Protein AF-A0A1K2IJW4-F1 (afdb_monomer_lite)

Organism: NCBI:txid369401

Radius of gyration: 24.26 Å; chains: 1; bounding box: 53×34×69 Å

Structure (mmCIF, N/CA/C/O backbone):
data_AF-A0A1K2IJW4-F1
#
_entry.id   AF-A0A1K2IJW4-F1
#
loop_
_atom_site.group_PDB
_atom_site.id
_atom_site.type_symbol
_atom_site.label_atom_id
_atom_site.label_alt_id
_atom_site.label_comp_id
_atom_site.label_asym_id
_atom_site.label_entity_id
_atom_site.label_seq_id
_atom_site.pdbx_PDB_ins_code
_atom_site.Cartn_x
_atom_site.Cartn_y
_atom_site.Cartn_z
_atom_site.occupancy
_atom_site.B_iso_or_equiv
_atom_site.auth_seq_id
_atom_site.auth_comp_id
_atom_site.auth_asym_id
_atom_site.auth_atom_id
_atom_site.pdbx_PDB_model_num
ATOM 1 N N . MET A 1 1 ? -33.374 -21.140 50.862 1.00 54.50 1 MET A N 1
ATOM 2 C CA . MET A 1 1 ? -33.876 -20.872 49.495 1.00 54.50 1 MET A CA 1
ATOM 3 C C . MET A 1 1 ? -33.631 -19.429 49.037 1.00 54.50 1 MET A C 1
ATOM 5 O O . MET A 1 1 ? -32.886 -19.261 48.087 1.00 54.50 1 MET A O 1
ATOM 9 N N . LYS A 1 2 ? -34.116 -18.372 49.723 1.00 58.22 2 LYS A N 1
ATOM 10 C CA . LYS A 1 2 ? -33.899 -16.962 49.290 1.00 58.22 2 LYS A CA 1
ATOM 11 C C . LYS A 1 2 ? -32.425 -16.554 49.075 1.00 58.22 2 LYS A C 1
ATOM 13 O O . LYS A 1 2 ? -32.130 -15.846 48.124 1.00 58.22 2 LYS A O 1
ATOM 18 N N . LYS A 1 3 ? -31.497 -17.029 49.919 1.00 60.78 3 LYS A N 1
ATOM 19 C CA . LYS A 1 3 ? -30.054 -16.715 49.819 1.00 60.78 3 LYS A CA 1
ATOM 20 C C . LYS A 1 3 ? -29.335 -17.420 48.653 1.00 60.78 3 LYS A C 1
ATOM 22 O O . LYS A 1 3 ? -28.369 -16.878 48.136 1.00 60.78 3 LYS A O 1
ATOM 27 N N . GLN A 1 4 ? -29.815 -18.590 48.218 1.00 68.62 4 GLN A N 1
ATOM 28 C CA . GLN A 1 4 ? -29.239 -19.324 47.077 1.00 68.62 4 GLN A CA 1
ATOM 29 C C . GLN A 1 4 ? -29.598 -18.658 45.743 1.00 68.62 4 GLN A C 1
ATOM 31 O O . GLN A 1 4 ? -28.754 -18.569 44.859 1.00 68.62 4 GLN A O 1
ATOM 36 N N . ASN A 1 5 ? -30.806 -18.098 45.636 1.00 72.69 5 ASN A N 1
ATOM 37 C CA . ASN A 1 5 ? -31.250 -17.392 44.431 1.00 72.69 5 ASN A CA 1
ATOM 38 C C . ASN A 1 5 ? -30.439 -16.110 44.166 1.00 72.69 5 ASN A C 1
ATOM 40 O O . ASN A 1 5 ? -30.245 -15.736 43.015 1.00 72.69 5 ASN A O 1
ATOM 44 N N . ILE A 1 6 ? -29.927 -15.462 45.220 1.00 78.94 6 ILE A N 1
ATOM 45 C CA . ILE A 1 6 ? -29.084 -14.260 45.104 1.00 78.94 6 ILE A CA 1
ATOM 46 C C . ILE A 1 6 ? -27.707 -14.617 44.528 1.00 78.94 6 ILE A C 1
ATOM 48 O O . ILE A 1 6 ? -27.230 -13.944 43.621 1.00 78.94 6 ILE A O 1
ATOM 52 N N . LEU A 1 7 ? -27.096 -15.704 45.008 1.00 79.81 7 LEU A N 1
ATOM 53 C CA . LEU A 1 7 ? -25.807 -16.193 44.503 1.00 79.81 7 LEU A CA 1
ATOM 54 C C . LEU A 1 7 ? -25.877 -16.573 43.020 1.00 79.81 7 LEU A C 1
ATOM 56 O O . LEU A 1 7 ? -24.984 -16.218 42.258 1.00 79.81 7 LEU A O 1
ATOM 60 N N . ILE A 1 8 ? -26.960 -17.234 42.604 1.00 83.00 8 ILE A N 1
ATOM 61 C CA . ILE A 1 8 ? -27.185 -17.597 41.198 1.00 83.00 8 ILE A CA 1
ATOM 62 C C . ILE A 1 8 ? -27.357 -16.339 40.333 1.00 83.00 8 ILE A C 1
ATOM 64 O O . ILE A 1 8 ? -26.778 -16.259 39.254 1.00 83.00 8 ILE A O 1
ATOM 68 N N . GLY A 1 9 ? -28.084 -15.329 40.823 1.00 84.56 9 GLY A N 1
ATOM 69 C CA . GLY A 1 9 ? -28.241 -14.051 40.122 1.00 84.56 9 GLY A CA 1
ATOM 70 C C . GLY A 1 9 ? -26.917 -13.306 39.920 1.00 84.56 9 GLY A C 1
ATOM 71 O O . GLY A 1 9 ? -26.662 -12.799 38.831 1.00 84.56 9 GLY A O 1
ATOM 72 N N . ILE A 1 10 ? -26.045 -13.296 40.933 1.00 84.19 10 ILE A N 1
ATOM 73 C CA . ILE A 1 10 ? -24.706 -12.689 40.842 1.00 84.19 10 ILE A CA 1
ATOM 74 C C . ILE A 1 10 ? -23.826 -13.458 39.848 1.00 84.19 10 ILE A C 1
ATOM 76 O O . ILE A 1 10 ? -23.111 -12.843 39.061 1.00 84.19 10 ILE A O 1
ATOM 80 N N . LEU A 1 11 ? -23.904 -14.792 39.842 1.00 81.31 11 LEU A N 1
ATOM 81 C CA . LEU A 1 11 ? -23.137 -15.633 38.922 1.00 81.31 11 LEU A CA 1
ATOM 82 C C . LEU A 1 11 ? -23.540 -15.389 37.459 1.00 81.31 11 LEU A C 1
ATOM 84 O O . LEU A 1 11 ? -22.681 -15.272 36.592 1.00 81.31 11 LEU A O 1
ATOM 88 N N . ILE A 1 12 ? -24.843 -15.252 37.195 1.00 82.06 12 ILE A N 1
ATOM 89 C CA . ILE A 1 12 ? -25.362 -14.925 35.861 1.00 82.06 12 ILE A CA 1
ATO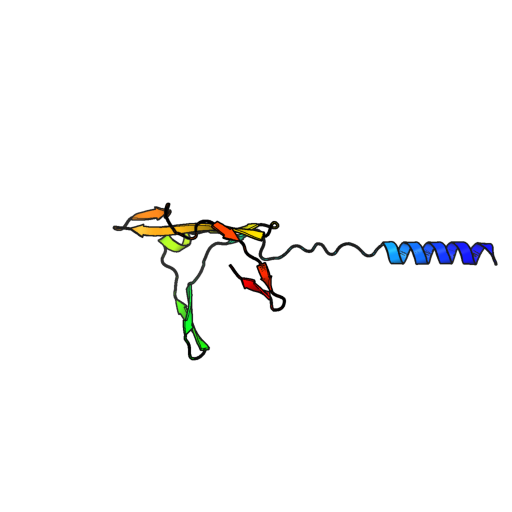M 90 C C . ILE A 1 12 ? -24.928 -13.511 35.450 1.00 82.06 12 ILE A C 1
ATOM 92 O O . ILE A 1 12 ? -24.494 -13.326 34.319 1.00 82.06 12 ILE A O 1
ATOM 96 N N . LEU A 1 13 ? -24.961 -12.535 36.366 1.00 80.62 13 LEU A N 1
ATOM 97 C CA . LEU A 1 13 ? -24.512 -11.160 36.108 1.00 80.62 13 LEU A CA 1
ATOM 98 C C . LEU A 1 13 ? -23.003 -11.070 35.802 1.00 80.62 13 LEU A C 1
ATOM 100 O O . LEU A 1 13 ? -22.580 -10.250 34.993 1.00 80.62 13 LEU A O 1
ATOM 104 N N . LEU A 1 14 ? -22.183 -11.924 36.414 1.00 77.94 14 LEU A N 1
ATOM 105 C CA . LEU A 1 14 ? -20.750 -12.010 36.113 1.00 77.94 14 LEU A CA 1
ATOM 106 C C . LEU A 1 14 ? -20.489 -12.628 34.729 1.00 77.94 14 LEU A C 1
ATOM 108 O O . LEU A 1 14 ? -19.565 -12.202 34.043 1.00 77.94 14 LEU A O 1
ATOM 112 N N . LEU A 1 15 ? -21.328 -13.570 34.284 1.00 74.00 15 LEU A N 1
ATOM 113 C CA . LEU A 1 15 ? -21.194 -14.213 32.971 1.00 74.00 15 LEU A CA 1
ATOM 114 C C . LEU A 1 15 ? -21.497 -13.260 31.801 1.00 74.00 15 LEU A C 1
ATOM 116 O O . LEU A 1 15 ? -20.833 -13.351 30.773 1.00 74.00 15 LEU A O 1
ATOM 120 N N . ILE A 1 16 ? -22.434 -12.315 31.956 1.00 72.25 16 ILE A N 1
ATOM 121 C CA . ILE A 1 16 ? -22.703 -11.279 30.931 1.00 72.25 16 ILE A CA 1
ATOM 122 C C . ILE A 1 16 ? -21.639 -10.171 30.888 1.00 72.25 16 ILE A C 1
ATOM 124 O O . ILE A 1 16 ? -21.500 -9.511 29.862 1.00 72.25 16 ILE A O 1
ATOM 128 N N . LEU A 1 17 ? -20.856 -9.980 31.957 1.00 67.12 17 LEU A N 1
ATOM 129 C CA . LEU A 1 17 ? -19.741 -9.021 31.984 1.00 67.12 17 LEU A CA 1
ATOM 130 C C . LEU A 1 17 ? -18.444 -9.584 31.379 1.00 67.12 17 LEU A C 1
ATOM 132 O O . LEU A 1 17 ? -17.547 -8.815 31.049 1.00 67.12 17 LEU A O 1
ATOM 136 N N . SER A 1 18 ? -18.346 -10.903 31.184 1.00 62.53 18 SER A N 1
ATOM 137 C CA . SER A 1 18 ? -17.204 -11.552 30.520 1.00 62.53 18 SER A CA 1
ATOM 138 C C . SER A 1 18 ? -17.297 -11.559 28.990 1.00 62.53 18 SER A C 1
ATOM 140 O O . SER A 1 18 ? -16.623 -12.363 28.348 1.00 62.53 18 SER A O 1
ATOM 142 N N . CYS A 1 19 ? -18.085 -10.664 28.382 1.00 63.38 19 CYS A N 1
ATOM 143 C CA . CYS A 1 19 ? -18.033 -10.428 26.940 1.00 63.38 19 CYS A CA 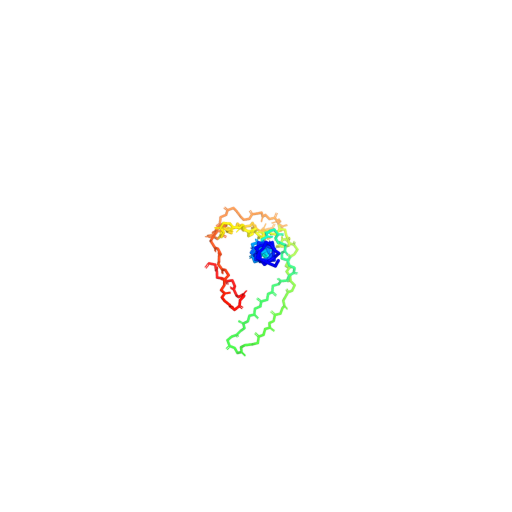1
ATOM 144 C C . CYS A 1 19 ? -16.670 -9.803 26.599 1.00 63.38 19 CYS A C 1
ATOM 146 O O . CYS A 1 19 ? -16.491 -8.587 26.635 1.00 63.38 19 CYS A O 1
ATOM 148 N N . SER A 1 20 ? -15.679 -10.666 26.369 1.00 57.53 20 SER A N 1
ATOM 149 C CA . SER A 1 20 ? -14.313 -10.290 26.034 1.00 57.53 20 SER A CA 1
ATOM 150 C C . SER A 1 20 ? -14.327 -9.434 24.778 1.00 57.53 20 SER A C 1
ATOM 152 O O . SER A 1 20 ? -14.905 -9.848 23.772 1.00 57.53 20 SER A O 1
ATOM 154 N N . SER A 1 21 ? -13.671 -8.276 24.835 1.00 49.94 21 SER A N 1
ATOM 155 C CA . SER A 1 21 ? -13.313 -7.509 23.647 1.00 49.94 21 SER A CA 1
ATOM 156 C C . SER A 1 21 ? -12.677 -8.468 22.647 1.00 49.94 21 SER A C 1
ATOM 158 O O . SER A 1 21 ? -11.638 -9.068 22.946 1.00 49.94 21 SER A O 1
ATOM 160 N N . SER A 1 22 ? -13.317 -8.665 21.496 1.00 55.69 22 SER A N 1
ATOM 161 C CA . SER A 1 22 ? -12.635 -9.253 20.356 1.00 55.69 22 SER A CA 1
ATOM 162 C C . SER A 1 22 ? -11.362 -8.440 20.160 1.00 55.69 22 SER A C 1
ATOM 164 O O . SER A 1 22 ? -11.384 -7.209 20.167 1.00 55.69 22 SER A O 1
ATOM 166 N N . ASN A 1 23 ? -10.220 -9.120 20.102 1.00 55.03 23 ASN A N 1
ATOM 167 C CA . ASN A 1 23 ? -9.001 -8.482 19.639 1.00 55.03 23 ASN A CA 1
ATOM 168 C C . ASN A 1 23 ? -9.247 -8.156 18.165 1.00 55.03 23 ASN A C 1
ATOM 170 O O . ASN A 1 23 ? -8.988 -8.992 17.302 1.00 55.03 23 ASN A O 1
ATOM 174 N N . ASP A 1 24 ? -9.812 -6.978 17.907 1.00 66.06 24 ASP A N 1
ATOM 175 C CA . ASP A 1 24 ? -10.099 -6.428 16.584 1.00 66.06 24 ASP A CA 1
ATOM 176 C C . ASP A 1 24 ? -8.776 -6.013 15.924 1.00 66.06 24 ASP A C 1
ATOM 178 O O . ASP A 1 24 ? -8.526 -4.850 15.615 1.00 66.06 24 ASP A O 1
ATOM 182 N N . PHE A 1 25 ? -7.867 -6.975 15.772 1.00 72.12 25 PHE A N 1
ATOM 183 C CA . PHE A 1 25 ? -6.677 -6.795 14.970 1.00 72.12 25 PHE A CA 1
ATOM 184 C C . PHE A 1 25 ? -7.124 -6.810 13.513 1.00 72.12 25 PHE A C 1
ATOM 186 O O . PHE A 1 25 ? -7.474 -7.864 12.977 1.00 72.12 25 PHE A O 1
ATOM 193 N N . ASP A 1 26 ? -7.157 -5.639 12.877 1.00 82.62 26 ASP A N 1
ATOM 194 C CA . ASP A 1 26 ? -7.410 -5.588 11.446 1.00 82.62 26 ASP A CA 1
ATOM 195 C C . ASP A 1 26 ? -6.187 -6.183 10.727 1.00 82.62 26 ASP A C 1
ATOM 197 O O . ASP A 1 26 ? -5.080 -5.658 10.878 1.00 82.62 26 ASP A O 1
ATOM 201 N N . PRO A 1 27 ? -6.348 -7.283 9.966 1.00 86.69 27 PRO A N 1
ATOM 202 C CA . PRO A 1 27 ? -5.235 -7.950 9.302 1.00 86.69 27 PRO A CA 1
ATOM 203 C C . PRO A 1 27 ? -4.488 -7.037 8.332 1.00 86.69 27 PRO A C 1
ATOM 205 O O . PRO A 1 27 ? -3.366 -7.368 7.976 1.00 86.69 27 PRO A O 1
ATOM 208 N N . LEU A 1 28 ? -5.075 -5.909 7.915 1.00 87.75 28 LEU A N 1
ATOM 209 C CA . LEU A 1 28 ? -4.423 -4.926 7.059 1.00 87.75 28 LEU A CA 1
ATOM 210 C C . LEU A 1 28 ? -3.318 -4.132 7.778 1.00 87.75 28 LEU A C 1
ATOM 212 O O . LEU A 1 28 ? -2.380 -3.682 7.115 1.00 87.75 28 LEU A O 1
ATOM 216 N N . ILE A 1 29 ? -3.400 -3.960 9.104 1.00 91.50 29 ILE A N 1
ATOM 217 C CA . ILE A 1 29 ? -2.432 -3.157 9.866 1.00 91.50 29 ILE A CA 1
ATOM 218 C C . ILE A 1 29 ? -1.050 -3.792 9.792 1.00 91.50 29 ILE A C 1
ATOM 220 O O . ILE A 1 29 ? -0.841 -4.933 10.202 1.00 91.50 29 ILE A O 1
ATOM 224 N N . GLY A 1 30 ? -0.080 -3.016 9.320 1.00 94.00 30 GLY A N 1
ATOM 225 C CA . GLY A 1 30 ? 1.293 -3.469 9.169 1.00 94.00 30 GLY A CA 1
ATOM 226 C C . GLY A 1 30 ? 1.957 -2.915 7.920 1.00 94.00 30 GLY A C 1
ATOM 227 O O . GLY A 1 30 ? 1.491 -1.952 7.313 1.00 94.00 30 GLY A O 1
ATOM 228 N N . VAL A 1 31 ? 3.081 -3.532 7.558 1.00 95.31 31 VAL A N 1
ATOM 229 C CA . VAL A 1 31 ? 3.913 -3.125 6.425 1.00 95.31 31 VAL A CA 1
ATOM 230 C C . VAL A 1 31 ? 3.891 -4.214 5.364 1.00 95.31 31 VAL A C 1
ATOM 232 O O . VAL A 1 31 ? 4.299 -5.349 5.612 1.00 95.31 31 VAL A O 1
ATOM 235 N N . TRP A 1 32 ? 3.471 -3.842 4.163 1.00 94.94 32 TRP A N 1
ATOM 236 C CA . TRP A 1 32 ? 3.299 -4.740 3.033 1.00 94.94 32 TRP A CA 1
ATOM 237 C C . TRP A 1 32 ? 4.335 -4.477 1.950 1.00 94.94 32 TRP A C 1
ATOM 239 O O . TRP A 1 32 ? 4.695 -3.335 1.652 1.00 94.94 32 TRP A O 1
ATOM 249 N N . LYS A 1 33 ? 4.798 -5.567 1.338 1.00 93.94 33 LYS A N 1
ATOM 250 C CA . LYS A 1 33 ? 5.665 -5.562 0.161 1.00 93.94 33 LYS A CA 1
ATOM 251 C C . LYS A 1 33 ? 4.837 -5.992 -1.053 1.00 93.94 33 LYS A C 1
ATOM 253 O O . LYS A 1 33 ? 4.192 -7.039 -0.975 1.00 93.94 33 LYS A O 1
ATOM 258 N N . PRO A 1 34 ? 4.873 -5.251 -2.171 1.00 92.38 34 PRO A N 1
ATOM 259 C CA . PRO A 1 34 ? 4.167 -5.668 -3.370 1.00 92.38 34 PRO A CA 1
ATOM 260 C C . PRO A 1 34 ? 4.835 -6.905 -3.987 1.00 92.38 34 PRO A C 1
ATOM 262 O O . PRO A 1 34 ? 6.065 -7.023 -4.010 1.00 92.38 34 PRO A O 1
ATOM 265 N N . ILE A 1 35 ? 4.009 -7.824 -4.487 1.00 92.25 35 ILE A N 1
ATOM 266 C CA . ILE A 1 35 ? 4.453 -9.073 -5.128 1.00 92.25 35 ILE A CA 1
ATOM 267 C C . ILE A 1 35 ? 4.126 -9.120 -6.622 1.00 92.25 35 ILE A C 1
ATOM 269 O O . ILE A 1 35 ? 4.876 -9.727 -7.380 1.00 92.25 35 ILE A O 1
ATOM 273 N N . LYS A 1 36 ? 3.036 -8.468 -7.035 1.00 93.00 36 LYS A N 1
ATOM 274 C CA . LYS A 1 36 ? 2.525 -8.391 -8.405 1.00 93.00 36 LYS A CA 1
ATOM 275 C C . LYS A 1 36 ? 1.753 -7.089 -8.592 1.00 93.00 36 LYS A C 1
ATOM 277 O O . LYS A 1 36 ? 1.365 -6.462 -7.605 1.00 93.00 36 LYS A O 1
ATOM 282 N N . HIS A 1 37 ? 1.522 -6.724 -9.847 1.00 89.50 37 HIS A N 1
ATOM 283 C CA . HIS A 1 37 ? 0.625 -5.643 -10.243 1.00 89.50 37 HIS A CA 1
ATOM 284 C C . HIS A 1 37 ? -0.631 -6.237 -10.880 1.00 89.50 37 HIS A C 1
ATOM 286 O O . HIS A 1 37 ? -0.533 -7.198 -11.638 1.00 89.50 37 HIS A O 1
ATOM 292 N N . GLY A 1 38 ? -1.800 -5.699 -10.553 1.00 90.06 38 GLY A N 1
ATOM 293 C CA . GLY A 1 38 ? -3.078 -6.178 -11.071 1.00 90.06 38 GLY A CA 1
ATOM 294 C C . GLY A 1 38 ? -3.885 -5.026 -11.642 1.00 90.06 38 GLY A C 1
ATOM 295 O O . GLY A 1 38 ? -4.022 -3.993 -10.989 1.00 90.06 38 GLY A O 1
ATOM 296 N N . GLU A 1 39 ? -4.437 -5.209 -12.838 1.00 90.31 39 GLU A N 1
ATOM 297 C CA . GLU A 1 39 ? -5.278 -4.215 -13.504 1.00 90.31 39 GLU A CA 1
ATOM 298 C C . GLU A 1 39 ? -6.642 -4.809 -13.837 1.00 90.31 39 GLU A C 1
ATOM 300 O O . GLU A 1 39 ? -6.742 -5.896 -14.411 1.00 90.31 39 GLU A O 1
ATOM 305 N N . THR A 1 40 ? -7.697 -4.073 -13.492 1.00 91.62 40 THR A N 1
ATOM 306 C CA . THR A 1 40 ? -9.069 -4.399 -13.883 1.00 91.62 40 THR A CA 1
ATOM 307 C C . THR A 1 40 ? -9.497 -3.455 -14.995 1.00 91.62 40 THR A C 1
ATOM 309 O O . THR A 1 40 ? -9.571 -2.242 -14.801 1.00 91.62 40 THR A O 1
ATOM 312 N N . PHE A 1 41 ? -9.798 -4.011 -16.162 1.00 90.06 41 PHE A N 1
ATOM 313 C CA . PHE A 1 41 ? -10.295 -3.263 -17.311 1.00 90.06 41 PHE A CA 1
ATOM 314 C C . PHE A 1 41 ? -11.811 -3.024 -17.202 1.00 90.06 41 PHE A C 1
ATOM 316 O O . PHE A 1 41 ? -12.521 -3.728 -16.485 1.00 90.06 41 PHE A O 1
ATOM 323 N N . ASN A 1 42 ? -12.343 -2.067 -17.972 1.00 91.31 42 ASN A N 1
ATOM 324 C CA . ASN A 1 42 ? -13.771 -1.691 -17.958 1.00 91.31 42 ASN A CA 1
ATOM 325 C C . ASN A 1 42 ? -14.743 -2.841 -18.299 1.00 91.31 42 ASN A C 1
ATOM 327 O O . ASN A 1 42 ? -15.939 -2.737 -18.048 1.00 91.31 42 ASN A O 1
ATOM 331 N N . ASN A 1 43 ? -14.249 -3.928 -18.891 1.00 92.38 43 ASN A N 1
ATOM 332 C CA . ASN A 1 43 ? -15.003 -5.153 -19.164 1.00 92.38 43 ASN A CA 1
ATOM 333 C C . ASN A 1 43 ? -14.948 -6.167 -18.001 1.00 92.38 43 ASN A C 1
ATOM 335 O O . ASN A 1 43 ? -15.270 -7.335 -18.207 1.00 92.38 43 ASN A O 1
ATOM 339 N N . ASN A 1 44 ? -14.513 -5.745 -16.808 1.00 89.00 44 ASN A N 1
ATOM 340 C CA . ASN A 1 44 ? -14.250 -6.578 -15.629 1.00 89.00 44 ASN A CA 1
ATOM 341 C C . ASN A 1 44 ? -13.202 -7.681 -15.847 1.00 89.00 44 ASN A C 1
ATOM 343 O O . ASN A 1 44 ? -13.106 -8.612 -15.048 1.00 89.00 44 ASN A O 1
ATOM 347 N N . HIS A 1 45 ? -12.407 -7.597 -16.915 1.00 93.12 45 HIS A N 1
ATOM 348 C CA . HIS A 1 45 ? -11.282 -8.499 -17.103 1.00 93.12 45 HIS A CA 1
ATOM 349 C C . HIS A 1 45 ? -10.137 -8.073 -16.183 1.00 93.12 45 HIS A C 1
ATOM 351 O O . HIS A 1 45 ? -9.746 -6.906 -16.190 1.00 93.12 45 HIS A O 1
ATOM 357 N N . PHE A 1 46 ? -9.611 -9.016 -15.406 1.00 92.75 46 PHE A N 1
ATOM 358 C CA . PHE A 1 46 ? -8.477 -8.803 -14.515 1.00 92.75 46 PHE A CA 1
ATOM 359 C C . PHE A 1 46 ? -7.222 -9.428 -15.117 1.00 92.75 46 PHE A C 1
ATOM 361 O O . PHE A 1 46 ? -7.252 -10.583 -15.547 1.00 92.75 46 PHE A O 1
ATOM 368 N N . VAL A 1 47 ? -6.127 -8.673 -15.145 1.00 94.38 47 VAL A N 1
ATOM 369 C CA . VAL A 1 47 ? -4.823 -9.163 -15.595 1.00 94.38 47 VAL A CA 1
ATOM 370 C C . VAL A 1 47 ? -3.787 -8.895 -14.518 1.00 94.38 47 VAL A C 1
ATOM 372 O O . VAL A 1 47 ? -3.710 -7.793 -13.980 1.00 94.38 47 VAL A O 1
ATOM 375 N N . GLU A 1 48 ? -2.983 -9.915 -14.225 1.00 93.75 48 GLU A N 1
ATOM 376 C CA . GLU A 1 48 ? -1.817 -9.796 -13.358 1.00 93.75 48 GLU A CA 1
ATOM 377 C C . GLU A 1 48 ? -0.539 -9.687 -14.183 1.00 93.75 48 GLU A C 1
ATOM 379 O O . GLU A 1 48 ? -0.349 -10.406 -15.166 1.00 93.75 48 GLU A O 1
ATOM 384 N N . TYR A 1 49 ? 0.369 -8.843 -13.712 1.00 91.12 49 TYR A N 1
ATOM 385 C CA . TYR A 1 49 ? 1.699 -8.650 -14.258 1.00 91.12 49 TYR A CA 1
ATOM 386 C C . TYR A 1 49 ? 2.732 -8.834 -13.151 1.00 91.12 49 TYR A C 1
ATOM 388 O O . TYR A 1 49 ? 2.509 -8.473 -11.987 1.00 91.12 49 TYR A O 1
ATOM 396 N N . ASP A 1 50 ? 3.887 -9.376 -13.521 1.00 91.25 50 ASP A N 1
ATOM 397 C CA . ASP A 1 50 ? 5.026 -9.388 -12.618 1.00 91.25 50 ASP A CA 1
ATOM 398 C C . ASP A 1 50 ? 5.482 -7.955 -12.357 1.00 91.25 50 ASP A C 1
ATOM 400 O O . ASP A 1 50 ? 5.594 -7.126 -13.260 1.00 91.25 50 ASP A O 1
ATOM 404 N N . ILE A 1 51 ? 5.743 -7.663 -11.088 1.00 90.62 51 ILE A N 1
ATOM 405 C CA . ILE A 1 51 ? 6.283 -6.371 -10.694 1.00 90.62 51 ILE A CA 1
ATOM 406 C C . ILE A 1 51 ? 7.784 -6.322 -11.013 1.00 90.62 51 ILE A C 1
ATOM 408 O O . ILE A 1 51 ? 8.515 -7.283 -10.746 1.00 90.62 51 ILE A O 1
ATOM 412 N N . TYR A 1 52 ? 8.254 -5.191 -11.543 1.00 91.06 52 TYR A N 1
ATOM 413 C CA . TYR A 1 52 ? 9.678 -4.968 -11.792 1.00 91.06 52 TYR A CA 1
ATOM 414 C C . TYR A 1 52 ? 10.503 -5.099 -10.505 1.00 91.06 52 TYR A C 1
ATOM 416 O O . TYR A 1 52 ? 10.040 -4.770 -9.408 1.00 91.06 52 TYR A O 1
ATOM 424 N N . ASP A 1 53 ? 11.746 -5.566 -10.633 1.00 93.19 53 ASP A N 1
ATOM 425 C CA . ASP A 1 53 ? 12.595 -5.880 -9.479 1.00 93.19 53 ASP A CA 1
ATOM 426 C C . ASP A 1 53 ? 12.846 -4.676 -8.571 1.00 93.19 53 ASP A C 1
ATOM 428 O O . ASP A 1 53 ? 12.812 -4.819 -7.347 1.00 93.19 53 ASP A O 1
ATOM 432 N N . CYS A 1 54 ? 13.017 -3.477 -9.137 1.00 93.75 54 CYS A N 1
ATOM 433 C CA . CYS A 1 54 ? 13.162 -2.270 -8.330 1.00 93.75 54 CYS A CA 1
ATOM 434 C C . CYS A 1 54 ? 11.897 -1.966 -7.514 1.00 93.75 54 CYS A C 1
ATOM 436 O O . CYS A 1 54 ? 11.974 -1.702 -6.312 1.00 93.75 54 CYS A O 1
ATOM 438 N N . ASN A 1 55 ? 10.720 -2.085 -8.128 1.00 92.31 55 ASN A N 1
ATOM 439 C CA . ASN A 1 55 ? 9.444 -1.787 -7.486 1.00 92.31 55 ASN A CA 1
ATOM 440 C C . ASN A 1 55 ? 9.131 -2.739 -6.316 1.00 92.31 55 ASN A C 1
ATOM 442 O O . ASN A 1 55 ? 8.422 -2.336 -5.391 1.00 92.31 55 ASN A O 1
ATOM 446 N N . LYS A 1 56 ? 9.725 -3.944 -6.264 1.00 93.88 56 LYS A N 1
ATOM 447 C CA . LYS A 1 56 ? 9.663 -4.855 -5.093 1.00 93.88 56 LYS A CA 1
ATOM 448 C C . LYS A 1 56 ? 10.271 -4.240 -3.824 1.00 93.88 56 LYS A C 1
ATOM 450 O O . LYS A 1 56 ? 9.996 -4.707 -2.714 1.00 93.88 56 LYS A O 1
ATOM 455 N N . ASN A 1 57 ? 11.094 -3.200 -3.942 1.00 93.75 57 ASN A N 1
ATOM 456 C CA . ASN A 1 57 ? 11.639 -2.484 -2.788 1.00 93.75 57 ASN A CA 1
ATOM 457 C C . ASN A 1 57 ? 10.627 -1.526 -2.144 1.00 93.75 57 ASN A C 1
ATOM 459 O O . ASN A 1 57 ? 10.832 -1.120 -1.004 1.00 93.75 57 ASN A O 1
ATOM 463 N N . SER A 1 58 ? 9.506 -1.248 -2.815 1.00 93.38 58 SER A N 1
ATOM 464 C CA . SER A 1 58 ? 8.432 -0.394 -2.299 1.00 93.38 58 SER A CA 1
ATOM 465 C C . SER A 1 58 ? 7.747 -0.983 -1.061 1.00 93.38 58 SER A C 1
ATOM 467 O O . SER A 1 58 ? 7.697 -2.206 -0.886 1.00 93.38 58 SER A O 1
ATOM 469 N N . ARG A 1 59 ? 7.206 -0.126 -0.191 1.00 94.31 59 ARG A N 1
ATOM 470 C CA . ARG A 1 59 ? 6.511 -0.511 1.047 1.00 94.31 59 ARG A CA 1
ATOM 471 C C . ARG A 1 59 ? 5.223 0.282 1.225 1.00 94.31 59 ARG A C 1
ATOM 473 O O . ARG A 1 59 ? 5.203 1.480 0.970 1.00 94.31 59 ARG A O 1
ATOM 480 N N . TYR A 1 60 ? 4.185 -0.395 1.702 1.00 92.81 60 TYR A N 1
ATOM 481 C CA . TYR A 1 60 ? 2.889 0.195 2.036 1.00 92.81 60 TYR A CA 1
ATOM 482 C C . TYR A 1 60 ? 2.606 -0.070 3.510 1.00 92.81 60 TYR A C 1
ATOM 484 O O . TYR A 1 60 ? 2.502 -1.228 3.913 1.00 92.81 60 TYR A O 1
ATOM 492 N N . SER A 1 61 ? 2.509 0.984 4.309 1.00 93.94 61 SER A N 1
ATOM 493 C CA . SER A 1 61 ? 2.309 0.889 5.753 1.00 93.94 61 SER A CA 1
ATOM 494 C C . SER A 1 61 ? 0.922 1.394 6.124 1.00 93.94 61 SER A C 1
ATOM 496 O O . SER A 1 61 ? 0.662 2.588 5.997 1.00 93.94 61 SER A O 1
ATOM 498 N N . TYR A 1 62 ? 0.059 0.496 6.597 1.00 93.25 62 TYR A N 1
ATOM 499 C CA . TYR A 1 62 ? -1.275 0.823 7.101 1.00 93.25 62 TYR A CA 1
ATOM 500 C C . TYR A 1 62 ? -1.236 0.873 8.625 1.00 93.25 62 TYR A C 1
ATOM 502 O O . TYR A 1 62 ? -0.853 -0.103 9.277 1.00 93.25 62 TYR A O 1
ATOM 510 N N . PHE A 1 63 ? -1.627 2.008 9.193 1.00 92.12 63 PHE A N 1
ATOM 511 C CA . PHE A 1 63 ? -1.608 2.244 10.633 1.00 92.12 63 PHE A CA 1
ATOM 512 C C . PHE A 1 63 ? -3.015 2.206 11.222 1.00 92.12 63 PHE A C 1
ATOM 514 O O . PHE A 1 63 ? -3.987 2.556 10.559 1.00 92.12 63 PHE A O 1
ATOM 521 N N . ASN A 1 64 ? -3.121 1.806 12.492 1.00 91.06 64 ASN A N 1
ATOM 522 C CA . ASN A 1 64 ? -4.402 1.640 13.190 1.00 91.06 64 ASN A CA 1
ATOM 523 C C . ASN A 1 64 ? -5.188 2.955 13.372 1.00 91.06 64 ASN A C 1
ATO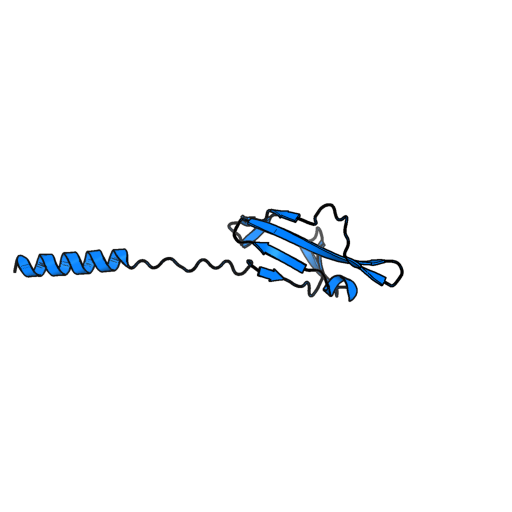M 525 O O . ASN A 1 64 ? -6.377 2.936 13.666 1.00 91.06 64 ASN A O 1
ATOM 529 N N . ASP A 1 65 ? -4.533 4.102 13.202 1.00 90.19 65 ASP A N 1
ATOM 530 C CA . ASP A 1 65 ? -5.171 5.421 13.218 1.00 90.19 65 ASP A CA 1
ATOM 531 C C . ASP A 1 65 ? -5.825 5.797 11.874 1.00 90.19 65 ASP A C 1
ATOM 533 O O . ASP A 1 65 ? -6.386 6.884 11.748 1.00 90.19 65 ASP A O 1
ATOM 537 N N . GLY A 1 66 ? -5.772 4.906 10.878 1.00 89.38 66 GLY A N 1
ATOM 538 C CA . GLY A 1 66 ? -6.284 5.159 9.535 1.00 89.38 66 GLY A CA 1
ATOM 539 C C . GLY A 1 66 ? -5.299 5.896 8.632 1.00 89.38 66 GLY A C 1
ATOM 540 O O . GLY A 1 66 ? -5.672 6.262 7.522 1.00 89.38 66 GLY A O 1
ATOM 541 N N . SER A 1 67 ? -4.050 6.117 9.050 1.00 91.00 67 SER A N 1
ATOM 542 C CA . SER A 1 67 ? -3.026 6.694 8.176 1.00 91.00 67 SER A CA 1
ATOM 543 C C . SER A 1 67 ? -2.361 5.634 7.292 1.00 91.00 67 SER A C 1
ATOM 545 O O . SER A 1 67 ? -2.248 4.456 7.652 1.00 91.00 67 SER A O 1
ATOM 547 N N . LEU A 1 68 ? -1.939 6.057 6.100 1.00 91.31 68 LEU A N 1
ATOM 548 C CA . LEU A 1 68 ? -1.188 5.273 5.123 1.00 91.31 68 LEU A CA 1
ATOM 549 C C . LEU A 1 68 ? 0.124 5.992 4.806 1.00 91.31 68 LEU A C 1
ATOM 551 O O . LEU A 1 68 ? 0.131 7.188 4.520 1.00 91.31 68 LEU A O 1
ATOM 555 N N . ASN A 1 69 ? 1.225 5.247 4.792 1.00 91.69 69 ASN A N 1
ATOM 556 C CA . ASN A 1 69 ? 2.508 5.707 4.267 1.00 91.69 69 ASN A CA 1
ATOM 557 C C . ASN A 1 69 ? 2.960 4.796 3.124 1.00 91.69 69 ASN A C 1
ATOM 559 O O . ASN A 1 69 ? 2.902 3.571 3.247 1.00 91.69 69 ASN A O 1
ATOM 563 N N . ILE A 1 70 ? 3.429 5.389 2.030 1.00 91.38 70 ILE A N 1
ATOM 564 C CA . ILE A 1 70 ? 3.868 4.678 0.833 1.00 91.38 70 ILE A CA 1
ATOM 565 C C . ILE A 1 70 ? 5.302 5.081 0.506 1.00 91.38 70 ILE A C 1
ATOM 567 O O . ILE A 1 70 ? 5.612 6.237 0.223 1.00 91.38 70 ILE A O 1
ATOM 571 N N . GLU A 1 71 ? 6.184 4.091 0.478 1.00 92.25 71 GLU A N 1
ATOM 572 C CA . GLU A 1 71 ? 7.537 4.231 -0.037 1.00 92.25 71 GLU A CA 1
ATOM 573 C C . GLU A 1 71 ? 7.602 3.587 -1.414 1.00 92.25 71 GLU A C 1
ATOM 575 O O . GLU A 1 71 ? 7.471 2.371 -1.524 1.00 92.25 71 GLU A O 1
ATOM 580 N N . LEU A 1 72 ? 7.814 4.381 -2.461 1.00 91.50 72 LEU A N 1
ATOM 581 C CA . LEU A 1 72 ? 7.909 3.878 -3.830 1.00 91.50 72 LEU A CA 1
ATOM 582 C C . LEU A 1 72 ? 9.359 3.843 -4.300 1.00 91.50 72 LEU A C 1
ATOM 584 O O . LEU A 1 72 ? 10.127 4.771 -4.045 1.00 91.50 72 LEU A O 1
ATOM 588 N N . PHE A 1 73 ? 9.714 2.776 -5.008 1.00 92.75 73 PHE A N 1
ATOM 589 C CA . PHE A 1 73 ? 10.994 2.618 -5.687 1.00 92.75 73 PHE A CA 1
ATOM 590 C C . PHE A 1 73 ? 10.762 2.389 -7.177 1.00 92.75 73 PHE A C 1
ATOM 592 O O . PHE A 1 73 ? 9.920 1.574 -7.550 1.00 92.75 73 PHE A O 1
ATOM 599 N N . GLU A 1 74 ? 11.529 3.087 -8.007 1.00 91.56 74 GLU A N 1
ATOM 600 C CA . GLU A 1 74 ? 11.468 2.984 -9.463 1.00 91.56 74 GLU A CA 1
ATOM 601 C C . GLU A 1 74 ? 12.878 2.988 -10.058 1.00 91.56 74 GLU A C 1
ATOM 603 O O . GLU A 1 74 ? 13.820 3.558 -9.492 1.00 91.56 74 GLU A O 1
ATOM 608 N N . GLU A 1 75 ? 13.036 2.300 -11.185 1.00 93.56 75 GLU A N 1
ATOM 609 C CA . GLU A 1 75 ? 14.282 2.293 -11.934 1.00 93.56 75 GLU A CA 1
ATOM 610 C C . GLU A 1 75 ? 14.372 3.550 -12.802 1.00 93.56 75 GLU A C 1
ATOM 612 O O . GLU A 1 75 ? 13.617 3.727 -13.754 1.00 93.56 75 GLU A O 1
ATOM 617 N N . LEU A 1 76 ? 15.318 4.426 -12.471 1.00 90.25 76 LEU A N 1
ATOM 618 C CA . LEU A 1 76 ? 15.592 5.651 -13.210 1.00 90.25 76 LEU A CA 1
ATOM 619 C C . LEU A 1 76 ? 17.024 5.586 -13.731 1.00 90.25 76 LEU A C 1
ATOM 621 O O . LEU A 1 76 ? 17.971 5.556 -12.940 1.00 90.25 76 LEU A O 1
ATOM 625 N N . GLU A 1 77 ? 17.169 5.564 -15.057 1.00 92.19 77 GLU A N 1
ATOM 626 C CA . GLU A 1 77 ? 18.468 5.484 -15.745 1.00 92.19 77 GLU A CA 1
ATOM 627 C C . GLU A 1 77 ? 19.296 4.253 -15.317 1.00 92.19 77 GLU A C 1
ATOM 629 O O . GLU A 1 77 ? 20.504 4.339 -15.106 1.00 92.19 77 GLU A O 1
ATOM 634 N N . GLY A 1 78 ? 18.641 3.099 -15.141 1.00 92.69 78 GLY A N 1
ATOM 635 C CA . GLY A 1 78 ? 19.301 1.853 -14.729 1.00 92.69 78 GLY A CA 1
ATOM 636 C C . GLY A 1 78 ? 19.615 1.757 -13.232 1.00 92.69 78 GLY A C 1
ATOM 637 O O . GLY A 1 78 ? 20.260 0.805 -12.793 1.00 92.69 78 GLY A O 1
ATOM 638 N N . VAL A 1 79 ? 19.191 2.736 -12.426 1.00 94.62 79 VAL A N 1
ATOM 639 C CA . VAL A 1 79 ? 19.414 2.752 -10.977 1.00 94.62 79 VAL A CA 1
ATOM 640 C C . VAL A 1 79 ? 18.082 2.712 -10.248 1.00 94.62 79 VAL A C 1
ATOM 642 O O . VAL A 1 79 ? 17.223 3.569 -10.446 1.00 94.62 79 VAL A O 1
ATOM 645 N N . CYS A 1 80 ? 17.936 1.753 -9.337 1.00 94.88 80 CYS A N 1
ATOM 646 C CA . CYS A 1 80 ? 16.773 1.683 -8.466 1.00 94.88 80 CYS A CA 1
ATOM 647 C C . CYS A 1 80 ? 16.826 2.789 -7.405 1.00 94.88 80 CYS A C 1
ATOM 649 O O . CYS A 1 80 ? 17.707 2.787 -6.541 1.00 94.88 80 CYS A O 1
ATOM 651 N N . LYS A 1 81 ? 15.891 3.740 -7.465 1.00 94.00 81 LYS A N 1
ATOM 652 C CA . LYS A 1 81 ? 15.851 4.905 -6.573 1.00 94.00 81 LYS A CA 1
ATOM 653 C C . LYS A 1 81 ? 14.520 4.971 -5.838 1.00 94.00 81 LYS A C 1
ATOM 655 O O . LYS A 1 81 ? 13.467 4.708 -6.412 1.00 94.00 81 LYS A O 1
ATOM 660 N N . LYS A 1 82 ? 14.573 5.373 -4.565 1.00 91.19 82 LYS A N 1
ATOM 661 C CA . LYS A 1 82 ? 13.374 5.770 -3.821 1.00 91.19 82 LYS A CA 1
ATOM 662 C C . LYS A 1 82 ? 12.840 7.057 -4.438 1.00 91.19 82 LYS A C 1
ATOM 664 O O . LYS A 1 82 ? 13.578 8.037 -4.547 1.00 91.19 82 LYS A O 1
ATOM 669 N N . LEU A 1 83 ? 11.568 7.065 -4.810 1.00 87.31 83 LEU A N 1
ATOM 670 C CA . LEU A 1 83 ? 10.889 8.267 -5.261 1.00 87.31 83 LEU A CA 1
ATOM 671 C C . LEU A 1 83 ? 10.642 9.163 -4.044 1.00 87.31 83 LEU A C 1
ATOM 673 O O . LEU A 1 83 ? 9.890 8.815 -3.136 1.00 87.31 83 LEU A O 1
ATOM 677 N N . SER A 1 84 ? 11.299 10.318 -4.015 1.00 73.19 84 SER A N 1
ATOM 678 C CA . SER A 1 84 ? 11.169 11.321 -2.951 1.00 73.19 84 SER A CA 1
ATOM 679 C C . SER A 1 84 ? 10.008 12.299 -3.170 1.00 73.19 84 SER A C 1
ATOM 681 O O . SER A 1 84 ? 9.632 12.990 -2.232 1.00 73.19 84 SER A O 1
ATOM 683 N N . ASN A 1 85 ? 9.436 12.332 -4.380 1.00 65.00 85 ASN A N 1
ATOM 684 C CA . ASN A 1 85 ? 8.395 13.273 -4.810 1.00 65.00 85 ASN A CA 1
ATOM 685 C C . ASN A 1 85 ? 7.099 12.664 -5.417 1.00 65.00 85 ASN A C 1
ATOM 687 O O . ASN A 1 85 ? 6.496 13.305 -6.280 1.00 65.00 85 ASN A O 1
ATOM 691 N N . PRO A 1 86 ? 6.598 11.470 -5.041 1.00 55.41 86 PRO A N 1
ATOM 692 C CA . PRO A 1 86 ? 5.243 11.108 -5.434 1.00 55.41 86 PRO A CA 1
ATOM 693 C C . PRO A 1 86 ? 4.216 11.955 -4.676 1.00 55.41 86 PRO A C 1
ATOM 695 O O . PRO A 1 86 ? 4.287 12.106 -3.459 1.00 55.41 86 PRO A O 1
ATOM 698 N N . ILE A 1 87 ? 3.195 12.411 -5.398 1.00 58.22 87 ILE A N 1
ATOM 699 C CA . ILE A 1 87 ? 1.987 13.089 -4.890 1.00 58.22 87 ILE A CA 1
ATOM 700 C C . ILE A 1 87 ? 1.248 12.250 -3.809 1.00 58.22 87 ILE A C 1
ATOM 702 O O . ILE A 1 87 ? 0.371 12.763 -3.124 1.00 58.22 87 ILE A O 1
ATOM 706 N N . PHE A 1 88 ? 1.637 10.984 -3.605 1.00 61.53 88 PHE A N 1
ATOM 707 C CA . PHE A 1 88 ? 0.957 9.991 -2.769 1.00 61.53 88 PHE A CA 1
ATOM 708 C C . PHE A 1 88 ? 1.884 9.256 -1.779 1.00 61.53 88 PHE A C 1
ATOM 710 O O . PHE A 1 88 ? 1.671 8.082 -1.495 1.00 61.53 88 PHE A O 1
ATOM 717 N N . ILE A 1 89 ? 2.938 9.895 -1.258 1.00 71.69 89 ILE A N 1
ATOM 718 C CA . ILE A 1 89 ? 3.793 9.269 -0.218 1.00 71.69 89 ILE A CA 1
ATOM 719 C C . ILE A 1 89 ? 3.066 9.034 1.107 1.00 71.69 89 ILE A C 1
ATOM 721 O O . ILE A 1 89 ? 3.491 8.204 1.903 1.00 71.69 89 ILE A O 1
ATOM 725 N N . SER A 1 90 ? 1.960 9.728 1.347 1.00 80.00 90 SER A N 1
ATOM 726 C CA . SER A 1 90 ? 1.096 9.489 2.493 1.00 80.00 90 SER A CA 1
ATOM 727 C C . SER A 1 90 ? -0.359 9.767 2.143 1.00 80.00 90 SER A C 1
ATOM 729 O O . SER A 1 90 ? -0.665 10.525 1.222 1.00 80.00 90 SER A O 1
ATOM 731 N N . GLY A 1 91 ? -1.260 9.123 2.874 1.00 85.25 91 GLY A N 1
ATOM 732 C CA . GLY A 1 91 ? -2.698 9.252 2.697 1.00 85.25 91 GLY A CA 1
ATOM 733 C C . GLY A 1 91 ? -3.445 8.786 3.936 1.00 85.25 91 GLY A C 1
ATOM 734 O O . GLY A 1 91 ? -2.844 8.502 4.974 1.00 85.25 91 GLY A O 1
ATOM 735 N N . ASN A 1 92 ? -4.761 8.690 3.813 1.00 89.06 92 ASN A N 1
ATOM 736 C CA . ASN A 1 92 ? -5.590 8.014 4.798 1.00 89.06 92 ASN A CA 1
ATOM 737 C C . ASN A 1 92 ? -6.158 6.755 4.155 1.00 89.06 92 ASN A C 1
ATOM 739 O O . ASN A 1 92 ? -6.215 6.643 2.938 1.00 89.06 92 ASN A O 1
ATOM 743 N N . TRP A 1 93 ? -6.573 5.796 4.962 1.00 89.31 93 TRP A N 1
ATOM 744 C CA . TRP A 1 93 ? -7.292 4.634 4.487 1.00 89.31 93 TRP A CA 1
ATOM 745 C C . TRP A 1 93 ? -8.486 4.373 5.388 1.00 89.31 93 TRP A C 1
ATOM 747 O O . TRP A 1 93 ? -8.486 4.657 6.589 1.00 89.31 93 TRP A O 1
ATOM 757 N N . LYS A 1 94 ? -9.533 3.815 4.791 1.00 86.75 94 LYS A N 1
ATOM 758 C CA . LYS A 1 94 ? -10.697 3.342 5.527 1.00 86.75 94 LYS A CA 1
ATOM 759 C C . LYS A 1 94 ? -11.167 2.020 4.953 1.00 86.75 94 LYS A C 1
ATOM 761 O O . LYS A 1 94 ? -11.292 1.869 3.737 1.00 86.75 94 LYS A O 1
ATOM 766 N N . LYS A 1 95 ? -11.466 1.081 5.847 1.00 81.00 95 LYS A N 1
ATOM 767 C CA . LYS A 1 95 ? -12.144 -0.165 5.503 1.00 81.00 95 LYS A CA 1
ATOM 768 C C . LYS A 1 95 ? -13.635 0.093 5.340 1.00 81.00 95 LYS 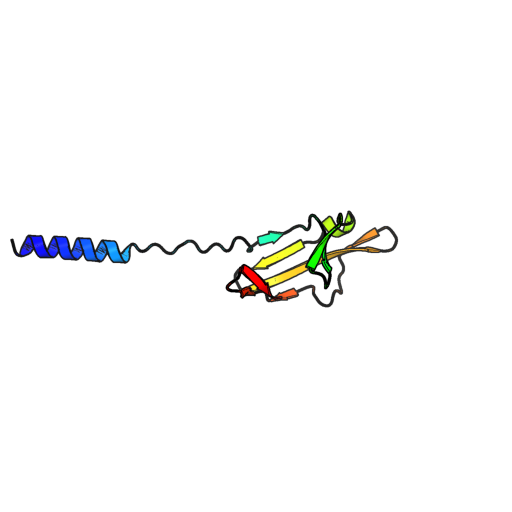A C 1
ATOM 770 O O . LYS A 1 95 ? -14.292 0.610 6.246 1.00 81.00 95 LYS A O 1
ATOM 775 N N . ASN A 1 96 ? -14.164 -0.261 4.180 1.00 78.31 96 ASN A N 1
ATOM 776 C CA . ASN A 1 96 ? -15.594 -0.239 3.924 1.00 78.31 96 ASN A CA 1
ATOM 777 C C . ASN A 1 96 ? -16.244 -1.53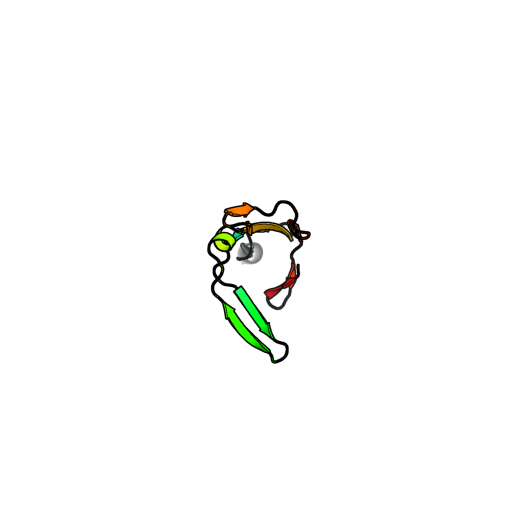7 4.414 1.00 78.31 96 ASN A C 1
ATOM 779 O O . ASN A 1 96 ? -15.579 -2.547 4.638 1.00 78.31 96 ASN A O 1
ATOM 783 N N . THR A 1 97 ? -17.571 -1.528 4.531 1.00 69.12 97 THR A N 1
ATOM 784 C CA . THR A 1 97 ? -18.377 -2.679 4.983 1.00 69.12 97 THR A CA 1
ATOM 785 C C . THR A 1 97 ? -18.226 -3.926 4.109 1.00 69.12 97 THR A C 1
ATOM 787 O O . THR A 1 97 ? -18.550 -5.017 4.558 1.00 69.12 97 THR A O 1
ATOM 790 N N . ASN A 1 98 ? -17.718 -3.769 2.884 1.00 70.38 98 ASN A N 1
ATOM 791 C CA . ASN A 1 98 ? -17.464 -4.855 1.935 1.00 70.38 98 ASN A CA 1
ATOM 792 C C . ASN A 1 98 ? -15.984 -5.275 1.918 1.00 70.38 98 ASN A C 1
ATOM 794 O O . ASN A 1 98 ? -15.517 -5.790 0.909 1.00 70.38 98 ASN A O 1
ATOM 798 N N . GLU A 1 99 ? -15.222 -4.945 2.965 1.00 66.50 99 GLU A N 1
ATOM 799 C CA . GLU A 1 99 ? -13.775 -5.201 3.087 1.00 66.50 99 GLU A CA 1
ATOM 800 C C . GLU A 1 99 ? -12.896 -4.495 2.036 1.00 66.50 99 GLU A C 1
ATOM 802 O O . GLU A 1 99 ? -11.676 -4.630 2.043 1.00 66.50 99 GLU A O 1
ATOM 807 N N . ALA A 1 100 ? -13.497 -3.672 1.173 1.00 67.88 100 ALA A N 1
ATOM 808 C CA . ALA A 1 100 ? -12.786 -2.807 0.244 1.00 67.88 100 ALA A CA 1
ATOM 809 C C . ALA A 1 100 ? -12.088 -1.655 0.984 1.00 67.88 100 ALA A C 1
ATOM 811 O O . ALA A 1 100 ? -12.642 -1.078 1.923 1.00 67.88 100 ALA A O 1
ATOM 812 N N . ILE A 1 101 ? -10.896 -1.284 0.518 1.00 73.38 101 ILE A N 1
ATOM 813 C CA . ILE A 1 101 ? -10.115 -0.163 1.049 1.00 73.38 101 ILE A CA 1
ATOM 814 C C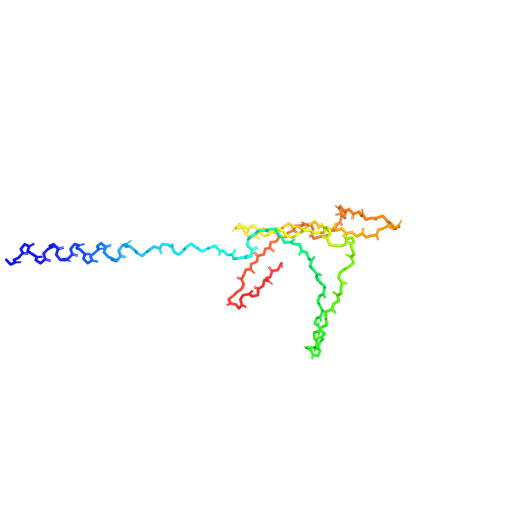 . ILE A 1 101 ? -10.369 1.062 0.171 1.00 73.38 101 ILE A C 1
ATOM 816 O O . ILE A 1 101 ? -10.318 0.973 -1.054 1.00 73.38 101 ILE A O 1
ATOM 820 N N . THR A 1 102 ? -10.647 2.204 0.795 1.00 75.62 102 THR A N 1
ATOM 821 C CA . THR A 1 102 ? -10.626 3.515 0.122 1.00 75.62 102 THR A CA 1
ATOM 822 C C . THR A 1 102 ? -9.406 4.288 0.602 1.00 75.62 102 THR A C 1
ATOM 824 O O . THR A 1 102 ? -9.145 4.280 1.807 1.00 75.62 102 THR A O 1
ATOM 827 N N . LEU A 1 103 ? -8.682 4.900 -0.338 1.00 74.44 103 LEU A N 1
ATOM 828 C CA . LEU A 1 103 ? -7.510 5.754 -0.123 1.00 74.44 103 LEU A CA 1
ATOM 829 C C . LEU A 1 103 ? -7.885 7.240 -0.208 1.00 74.44 103 LEU A C 1
ATOM 831 O O . LEU A 1 103 ? -8.842 7.539 -0.960 1.00 74.44 103 LEU A O 1
#

pLDDT: mean 82.94, std 12.33, range [49.94, 95.31]

Foldseek 3Di:
DVVVVVVVVVVVVVVVVPPDPDPPPDPLAAKDFDQWDWDQDPVRDIDIGGDDPLQSVKIWHQHPVQKIAIWGWDQDPNDIDTDPDDPPRIDGWDQDPVRDIDD

Secondary structure (DSSP, 8-state):
-HHHHHHHHHHHHHHHHT--------TT-EEE---EEEEE-TTS-EEEEEPPTTGGG-EEEE-TTSEEEEE-EEEETTEEEE-S--TTSEEE-EE-TTS-EE-

Sequence (103 aa):
MKKQNILIGILILLLILSCSSSNDFDPLIGVWKPIKHGETFNNNHFVEYDIYDCNKNSRYSYFNDGSLNIELFEELEGVCKKLSNPIFISGNWKKNTNEAITL